Protein AF-A0A2V9PIM5-F1 (afdb_monomer_lite)

Sequence (103 aa):
MKTRLKFFAFSPLLLSAFVYSSLNVAGIHLAVARSKSQSATALATHTFNLREETEVGLEIEARSPGASWAREGAEAAAVLISVDGVYNQDLLLWAGDELFQYR

pLDDT: mean 77.12, std 22.0, range [39.19, 97.88]

Secondary structure (DSSP, 8-state):
------PPPP-----------------------------PPPS-------SS-------EEE--TT--TTSTT-PPPEEEEEETTEEEEEEE-TTTTS-EEE-

Foldseek 3Di:
DDDDDDDDDDDDDDDDDDDDDDDDDDDPPPPPPPPPPPPPDDPDDDDDDDPDDDDDDDKDWDAAEQADPVDPPRHWDKDFDDDPPHTDDIDTRHPHHDGDIDD

Structure (mmCIF, N/CA/C/O backbone):
data_AF-A0A2V9PIM5-F1
#
_entry.id   AF-A0A2V9PIM5-F1
#
loop_
_atom_site.group_PDB
_atom_site.id
_atom_site.type_symbol
_atom_site.label_atom_id
_atom_site.label_alt_id
_atom_site.label_comp_id
_atom_site.label_asym_id
_atom_site.label_entity_id
_atom_site.label_seq_id
_atom_site.pdbx_PDB_ins_code
_atom_site.Cartn_x
_atom_site.Cartn_y
_atom_site.Cartn_z
_atom_site.occupancy
_atom_site.B_iso_or_equiv
_atom_site.auth_seq_id
_atom_site.auth_comp_id
_atom_site.auth_asym_id
_atom_site.auth_atom_id
_atom_site.pdbx_PDB_model_num
ATOM 1 N N . MET A 1 1 ? 49.413 -20.627 5.207 1.00 42.94 1 MET A N 1
ATOM 2 C CA . MET A 1 1 ? 49.378 -19.149 5.144 1.00 42.94 1 MET A CA 1
ATOM 3 C C . MET A 1 1 ? 48.585 -18.636 6.337 1.00 42.94 1 MET A C 1
ATOM 5 O O . MET A 1 1 ? 47.433 -19.013 6.479 1.00 42.94 1 MET A O 1
ATOM 9 N N . LYS A 1 2 ? 49.225 -17.893 7.248 1.00 39.22 2 LYS A N 1
ATOM 10 C CA . LYS A 1 2 ? 48.623 -17.358 8.483 1.00 39.22 2 LYS A CA 1
ATOM 11 C C . LYS A 1 2 ? 48.446 -15.848 8.314 1.00 39.22 2 LYS A C 1
ATOM 13 O O . LYS A 1 2 ? 49.438 -15.126 8.347 1.00 39.22 2 LYS A O 1
ATOM 18 N N . THR A 1 3 ? 47.216 -15.380 8.131 1.00 48.50 3 THR A N 1
ATOM 19 C CA . THR A 1 3 ? 46.900 -13.951 7.979 1.00 48.50 3 THR A CA 1
ATOM 20 C C . THR A 1 3 ? 46.453 -13.409 9.335 1.00 48.50 3 THR A C 1
ATOM 22 O O . THR A 1 3 ? 45.454 -13.865 9.886 1.00 48.50 3 THR A O 1
ATOM 25 N N . ARG A 1 4 ? 47.234 -12.498 9.931 1.00 50.69 4 ARG A N 1
ATOM 26 C CA . ARG A 1 4 ? 46.932 -11.908 11.244 1.00 50.69 4 ARG A CA 1
ATOM 27 C C . ARG A 1 4 ? 45.965 -10.731 11.101 1.00 50.69 4 ARG A C 1
ATOM 29 O O . ARG A 1 4 ? 46.285 -9.742 10.448 1.00 50.69 4 ARG A O 1
ATOM 36 N N . LEU A 1 5 ? 44.817 -10.860 11.758 1.00 44.56 5 LEU A N 1
ATOM 37 C CA . LEU A 1 5 ? 43.781 -9.846 11.935 1.00 44.56 5 LEU A CA 1
ATOM 38 C C . LEU A 1 5 ? 44.283 -8.771 12.920 1.00 44.56 5 LEU A C 1
ATOM 40 O O . LEU A 1 5 ? 44.698 -9.104 14.031 1.00 44.56 5 LEU A O 1
ATOM 44 N N . LYS A 1 6 ? 44.295 -7.496 12.515 1.00 53.84 6 LYS A N 1
ATOM 45 C CA . LYS A 1 6 ? 44.676 -6.368 13.382 1.00 53.84 6 LYS A CA 1
ATOM 46 C C . LYS A 1 6 ? 43.417 -5.747 13.990 1.00 53.84 6 LYS A C 1
ATOM 48 O O . LYS A 1 6 ? 42.635 -5.125 13.280 1.00 53.84 6 LYS A O 1
ATOM 53 N N . PHE A 1 7 ? 43.248 -5.926 15.297 1.00 44.97 7 PHE A N 1
ATOM 54 C CA . PHE A 1 7 ? 42.276 -5.207 16.118 1.00 44.97 7 PHE A CA 1
ATOM 55 C C . PHE A 1 7 ? 42.766 -3.771 16.337 1.00 44.97 7 PHE A C 1
ATOM 57 O O . PHE A 1 7 ? 43.868 -3.572 16.848 1.00 44.97 7 PHE A O 1
ATOM 64 N N . PHE A 1 8 ? 41.963 -2.778 15.954 1.00 48.81 8 PHE A N 1
ATOM 65 C CA . PHE A 1 8 ? 42.171 -1.390 16.361 1.00 48.81 8 PHE A CA 1
ATOM 66 C C . PHE A 1 8 ? 41.471 -1.157 17.701 1.00 48.81 8 PHE A C 1
ATOM 68 O O . PHE A 1 8 ? 40.276 -1.409 17.847 1.00 48.81 8 PHE A O 1
ATOM 75 N N . ALA A 1 9 ? 42.260 -0.733 18.684 1.00 46.09 9 ALA A N 1
ATOM 76 C CA . ALA A 1 9 ? 41.836 -0.474 20.048 1.00 46.09 9 ALA A CA 1
ATOM 77 C C . ALA A 1 9 ? 41.035 0.835 20.149 1.00 46.09 9 ALA A C 1
ATOM 79 O O . ALA A 1 9 ? 41.436 1.869 19.617 1.00 46.09 9 ALA A O 1
ATOM 80 N N . PHE A 1 10 ? 39.919 0.758 20.872 1.00 42.09 10 PHE A N 1
ATOM 81 C CA . PHE A 1 10 ? 39.153 1.882 21.405 1.00 42.09 10 PHE A CA 1
ATOM 82 C C . PHE A 1 10 ? 39.989 2.629 22.459 1.00 42.09 10 PHE A C 1
ATOM 84 O O . PHE A 1 10 ? 40.427 2.014 23.429 1.00 42.09 10 PHE A O 1
ATOM 91 N N . SER A 1 11 ? 40.145 3.946 22.313 1.00 39.19 11 SER A N 1
ATOM 92 C CA . SER A 1 11 ? 40.597 4.837 23.392 1.00 39.19 11 SER A CA 1
ATOM 93 C C . SER A 1 11 ? 39.438 5.732 23.838 1.00 39.19 11 SER A C 1
ATOM 95 O O . SER A 1 11 ? 39.019 6.588 23.060 1.00 39.19 11 SER A O 1
ATOM 97 N N . PRO A 1 12 ? 38.928 5.580 25.074 1.00 49.66 12 PRO A N 1
ATOM 98 C CA . PRO A 1 12 ? 38.071 6.563 25.726 1.00 49.66 12 PRO A CA 1
ATOM 99 C C . PRO A 1 12 ? 38.842 7.248 26.866 1.00 49.66 12 PRO A C 1
ATOM 101 O O . PRO A 1 12 ? 39.344 6.552 27.734 1.00 49.66 12 PRO A O 1
ATOM 104 N N . LEU A 1 13 ? 38.961 8.579 26.850 1.00 44.12 13 LEU A N 1
ATOM 105 C CA . LEU A 1 13 ? 39.404 9.511 27.920 1.00 44.12 13 LEU A CA 1
ATOM 106 C C . LEU A 1 13 ? 39.626 10.853 27.175 1.00 44.12 13 LEU A C 1
ATOM 108 O O . LEU A 1 13 ? 40.245 10.844 26.121 1.00 44.12 13 LEU A O 1
ATOM 112 N N . LEU A 1 14 ? 39.150 12.040 27.549 1.00 47.59 14 LEU A N 1
ATOM 113 C CA . LEU A 1 14 ? 38.809 12.624 28.840 1.00 47.59 14 LEU A CA 1
ATOM 114 C C . LEU A 1 14 ? 37.901 13.847 28.631 1.00 47.59 14 LEU A C 1
ATOM 116 O O . LEU A 1 14 ? 38.004 14.561 27.637 1.00 47.59 14 LEU A O 1
ATOM 120 N N . LEU A 1 15 ? 37.072 14.095 29.641 1.00 47.12 15 LEU A N 1
ATOM 121 C CA . LEU A 1 15 ? 36.370 15.341 29.931 1.00 47.12 15 LEU A CA 1
ATOM 122 C C . LEU A 1 15 ? 37.348 16.530 30.050 1.00 47.12 15 LEU A C 1
ATOM 124 O O . LEU A 1 15 ? 38.293 16.452 30.832 1.00 47.12 15 LEU A O 1
ATOM 128 N N . SER A 1 16 ? 37.036 17.666 29.424 1.00 49.06 16 SER A N 1
ATOM 129 C CA . SER A 1 16 ? 37.250 18.988 30.033 1.00 49.06 16 SER A CA 1
ATOM 130 C C . SER A 1 16 ? 36.396 20.054 29.341 1.00 49.06 16 SER A C 1
ATOM 132 O O . SER A 1 16 ? 36.548 20.368 28.164 1.00 49.06 16 SER A O 1
ATOM 134 N N . ALA A 1 17 ? 35.464 20.619 30.103 1.00 51.12 17 ALA A N 1
ATOM 135 C CA . ALA A 1 17 ? 34.912 21.934 29.828 1.00 51.12 17 ALA A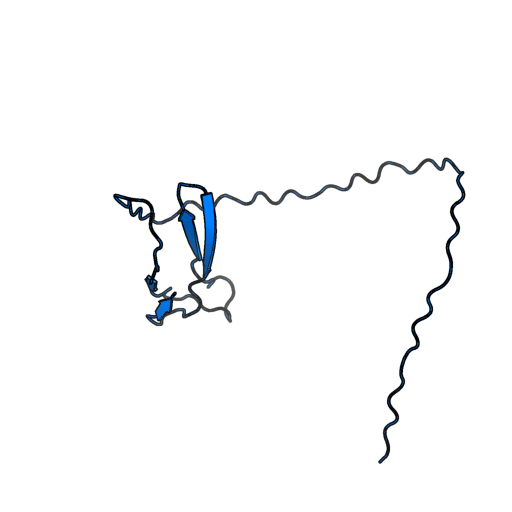 CA 1
ATOM 136 C C . ALA A 1 17 ? 35.962 22.982 30.226 1.00 51.12 17 ALA A C 1
ATOM 138 O O . ALA A 1 17 ? 36.573 22.815 31.274 1.00 51.12 17 ALA A O 1
ATOM 139 N N . PHE A 1 18 ? 36.146 24.049 29.447 1.00 41.50 18 PHE A N 1
ATOM 140 C CA . PHE A 1 18 ? 36.130 25.425 29.958 1.00 41.50 18 PHE A CA 1
ATOM 141 C C . PHE A 1 18 ? 36.125 26.447 28.805 1.00 41.50 18 PHE A C 1
ATOM 143 O O 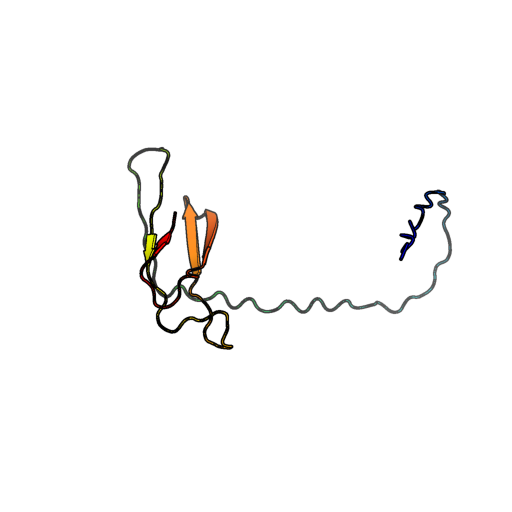. PHE A 1 18 ? 36.926 26.419 27.879 1.00 41.50 18 PHE A O 1
ATOM 150 N N . VAL A 1 19 ? 35.122 27.306 28.935 1.00 48.56 19 VAL A N 1
ATOM 151 C CA . VAL A 1 19 ? 34.757 28.603 28.357 1.00 48.56 19 VAL A CA 1
ATOM 152 C C . VAL A 1 19 ? 35.892 29.508 27.826 1.00 48.56 19 VAL A C 1
ATOM 154 O O . VAL A 1 19 ? 36.991 29.537 28.365 1.00 48.56 19 VAL A O 1
ATOM 157 N N . TYR A 1 20 ? 35.479 30.367 26.880 1.00 45.09 20 TYR A N 1
ATOM 158 C CA . TYR A 1 20 ? 36.047 31.638 26.390 1.00 45.09 20 TYR A CA 1
ATOM 159 C C . TYR A 1 20 ? 36.911 31.583 25.129 1.00 45.09 20 TYR A C 1
ATOM 161 O O . TYR A 1 20 ? 38.114 31.360 25.178 1.00 45.09 20 TYR A O 1
ATOM 169 N N . SER A 1 21 ? 36.305 31.977 24.006 1.00 42.75 21 SER A N 1
ATOM 170 C CA . SER A 1 21 ? 36.724 33.183 23.274 1.00 42.75 21 SER A CA 1
ATOM 171 C C . SER A 1 21 ? 35.706 33.519 22.187 1.00 42.75 21 SER A C 1
ATOM 173 O O . SER A 1 21 ? 35.409 32.715 21.308 1.00 42.75 21 SER A O 1
ATOM 175 N N . SER A 1 22 ? 35.154 34.724 22.274 1.00 50.28 22 SER A N 1
ATOM 176 C CA . SER A 1 22 ? 34.309 35.361 21.272 1.00 50.28 22 SER A CA 1
ATOM 177 C C . SER A 1 22 ? 35.128 35.614 20.004 1.00 50.28 22 SER A C 1
ATOM 179 O O . SER A 1 22 ? 35.868 36.590 19.908 1.00 50.28 22 SER A O 1
ATOM 181 N N . LEU A 1 23 ? 34.992 34.724 19.024 1.00 49.00 23 LEU A N 1
ATOM 182 C CA . LEU A 1 23 ? 35.473 34.923 17.662 1.00 49.00 23 LEU A CA 1
ATOM 183 C C . LEU A 1 23 ? 34.261 35.141 16.758 1.00 49.00 23 LEU A C 1
ATOM 185 O O . LEU A 1 23 ? 33.386 34.285 16.652 1.00 49.00 23 LEU A O 1
ATOM 189 N N . ASN A 1 24 ? 34.218 36.323 16.143 1.00 51.62 24 ASN A N 1
ATOM 190 C CA . ASN A 1 24 ? 33.331 36.681 15.042 1.00 51.62 24 ASN A CA 1
ATOM 191 C C . ASN A 1 24 ? 33.381 35.593 13.957 1.00 51.62 24 ASN A C 1
ATOM 193 O O . ASN A 1 24 ? 34.302 35.566 13.144 1.00 51.62 24 ASN A O 1
ATOM 197 N N . VAL A 1 25 ? 32.388 34.706 13.936 1.00 52.47 25 VAL A N 1
ATOM 198 C CA . VAL A 1 25 ? 32.138 33.807 12.811 1.00 52.47 25 VAL A CA 1
ATOM 199 C C . VAL A 1 25 ? 30.996 34.434 12.037 1.00 52.47 25 VAL A C 1
ATOM 201 O O . VAL A 1 25 ? 29.855 34.456 12.498 1.00 52.47 25 VAL A O 1
ATOM 204 N N . ALA A 1 26 ? 31.336 35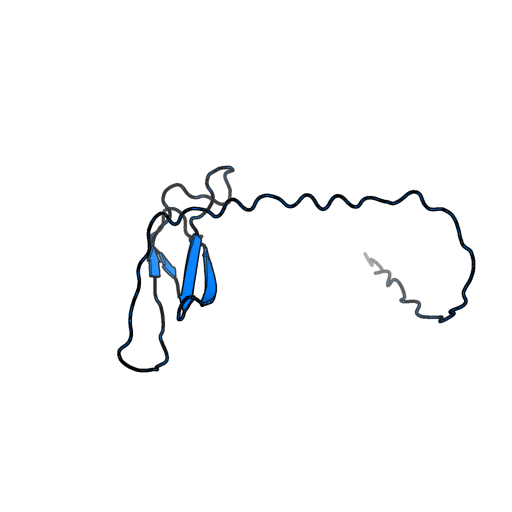.004 10.880 1.00 48.72 26 ALA A N 1
ATOM 205 C CA . ALA A 1 26 ? 30.373 35.370 9.856 1.00 48.72 26 ALA A CA 1
ATOM 206 C C . ALA A 1 26 ? 29.361 34.226 9.721 1.00 48.72 26 ALA A C 1
ATOM 208 O O . ALA A 1 26 ? 29.756 33.074 9.529 1.00 48.72 26 ALA A O 1
ATOM 209 N N . GLY A 1 27 ? 28.082 34.543 9.931 1.00 46.12 27 GLY A N 1
ATOM 210 C CA . GLY A 1 27 ? 27.016 33.562 10.062 1.00 46.12 27 GLY A CA 1
ATOM 211 C C . GLY A 1 27 ? 27.076 32.530 8.943 1.00 46.12 27 GLY A C 1
ATOM 212 O O . GLY A 1 27 ? 26.892 32.854 7.771 1.00 46.12 27 GLY A O 1
ATOM 213 N N . ILE A 1 28 ? 27.330 31.275 9.311 1.00 56.56 28 ILE A N 1
ATOM 214 C CA . ILE A 1 28 ? 27.110 30.143 8.420 1.00 56.56 28 ILE A CA 1
ATOM 215 C C . ILE A 1 28 ? 25.592 30.047 8.281 1.00 56.56 28 ILE A C 1
ATOM 217 O O . ILE A 1 28 ? 24.908 29.448 9.109 1.00 56.56 28 ILE A O 1
ATOM 221 N N . HIS A 1 29 ? 25.049 30.704 7.259 1.00 50.56 29 HIS A N 1
ATOM 222 C CA . HIS A 1 29 ? 23.683 30.476 6.824 1.00 50.56 29 HIS A CA 1
ATOM 223 C C . HIS A 1 29 ? 23.631 29.058 6.260 1.00 50.56 29 HIS A C 1
ATOM 225 O O . HIS A 1 29 ? 23.899 28.826 5.083 1.00 50.56 29 HIS A O 1
ATOM 231 N N . LEU A 1 30 ? 23.325 28.091 7.124 1.00 54.66 30 LEU A N 1
ATOM 232 C CA . LEU A 1 30 ? 22.976 26.746 6.703 1.00 54.66 30 LEU A CA 1
ATOM 233 C C . LEU A 1 30 ? 21.629 26.847 5.981 1.00 54.66 30 LEU A C 1
ATOM 235 O O . LEU A 1 30 ? 20.563 26.794 6.593 1.00 54.66 30 LEU A O 1
ATOM 239 N N . ALA A 1 31 ? 21.679 27.073 4.670 1.00 61.81 31 ALA A N 1
ATOM 240 C CA . ALA A 1 31 ? 20.520 26.969 3.808 1.00 61.81 31 ALA A CA 1
ATOM 241 C C . ALA A 1 31 ? 20.128 25.490 3.749 1.00 61.81 31 ALA A C 1
ATOM 243 O O . ALA A 1 31 ? 20.607 24.731 2.910 1.00 61.81 31 ALA A O 1
ATOM 244 N N . VAL A 1 32 ? 19.274 25.063 4.680 1.00 60.59 32 VAL A N 1
ATOM 245 C CA . VAL A 1 32 ? 18.527 23.817 4.531 1.00 60.59 32 VAL A CA 1
ATOM 246 C C . VAL A 1 32 ? 17.661 24.013 3.296 1.00 60.59 32 VAL A C 1
ATOM 248 O O . VAL A 1 32 ? 16.647 24.712 3.337 1.00 60.59 32 VAL A O 1
ATOM 251 N N . ALA A 1 33 ? 18.100 23.447 2.173 1.00 58.00 33 ALA A N 1
ATOM 252 C CA . ALA A 1 33 ? 17.283 23.327 0.983 1.00 58.00 33 ALA A CA 1
ATOM 253 C C . ALA A 1 33 ? 16.074 22.474 1.370 1.00 58.00 33 ALA A C 1
ATOM 255 O O . ALA A 1 33 ? 16.131 21.245 1.401 1.00 58.00 33 ALA A O 1
ATOM 256 N N . ARG A 1 34 ? 14.978 23.140 1.738 1.00 52.31 34 ARG A N 1
ATOM 257 C CA . ARG A 1 34 ? 13.678 22.507 1.889 1.00 52.31 34 ARG A CA 1
ATOM 258 C C . ARG A 1 34 ? 13.281 22.078 0.487 1.00 52.31 34 ARG A C 1
ATOM 260 O O . ARG A 1 34 ? 12.715 22.869 -0.263 1.00 52.31 34 ARG A O 1
ATOM 267 N N . SER A 1 35 ? 13.654 20.853 0.114 1.00 51.72 35 SER A N 1
ATOM 268 C CA . SER A 1 35 ? 13.082 20.204 -1.055 1.00 51.72 35 SER A CA 1
ATOM 269 C C . SER A 1 35 ? 11.573 20.341 -0.902 1.00 51.72 35 SER A C 1
ATOM 271 O O . SER A 1 35 ? 11.010 19.942 0.125 1.00 51.72 35 SER A O 1
ATOM 273 N N . LYS A 1 36 ? 10.928 21.019 -1.855 1.00 48.41 36 LYS A N 1
ATOM 274 C CA . LYS A 1 36 ? 9.477 20.972 -1.973 1.00 48.41 36 LYS A CA 1
ATOM 275 C C . LYS A 1 36 ? 9.170 19.502 -2.218 1.00 48.41 36 LYS A C 1
ATOM 277 O O . LYS A 1 36 ? 9.264 19.047 -3.351 1.00 48.41 36 LYS A O 1
ATOM 282 N N . SER A 1 37 ? 8.842 18.767 -1.158 1.00 53.44 37 SER A N 1
ATOM 283 C CA . SER A 1 37 ? 8.086 17.534 -1.296 1.00 53.44 37 SER A CA 1
ATOM 284 C C . SER A 1 37 ? 6.782 17.965 -1.947 1.00 53.44 37 SER A C 1
ATOM 286 O O . SER A 1 37 ? 5.901 18.544 -1.307 1.00 53.44 37 SER A O 1
ATOM 288 N N . GLN A 1 38 ? 6.745 17.874 -3.272 1.00 56.28 38 GLN A N 1
ATOM 289 C CA . GLN A 1 38 ? 5.529 18.043 -4.028 1.00 56.28 38 GLN A CA 1
ATOM 290 C C . GLN A 1 38 ? 4.640 16.915 -3.538 1.00 56.28 38 GLN A C 1
ATOM 292 O O . GLN A 1 38 ? 4.939 15.755 -3.805 1.00 56.28 38 GLN A O 1
ATOM 297 N N . SER A 1 39 ? 3.624 17.255 -2.739 1.00 60.47 39 SER A N 1
ATOM 298 C CA . SER A 1 39 ? 2.623 16.289 -2.301 1.00 60.47 39 SER A CA 1
ATOM 299 C C . SER A 1 39 ? 2.108 15.605 -3.556 1.00 60.47 39 SER A C 1
ATOM 301 O O . SER A 1 39 ? 1.443 16.245 -4.372 1.00 60.47 39 SER A O 1
ATOM 303 N N . ALA A 1 40 ? 2.496 14.348 -3.753 1.00 72.94 40 ALA A N 1
ATOM 304 C CA . ALA A 1 40 ? 2.022 13.573 -4.876 1.00 72.94 40 ALA A CA 1
ATOM 305 C C . ALA A 1 40 ? 0.501 13.489 -4.738 1.00 72.94 40 ALA A C 1
ATOM 307 O O . ALA A 1 40 ? -0.016 13.082 -3.696 1.00 72.94 40 ALA A O 1
ATOM 308 N N . THR A 1 41 ? -0.224 13.961 -5.750 1.00 85.19 41 THR A N 1
ATOM 309 C CA . THR A 1 41 ? -1.677 13.814 -5.781 1.00 85.19 41 THR A CA 1
ATOM 310 C C . THR A 1 41 ? -1.982 12.327 -5.869 1.00 85.19 41 THR A C 1
ATOM 312 O O . THR A 1 41 ? -1.514 11.661 -6.794 1.00 85.19 41 THR A O 1
ATOM 315 N N . ALA A 1 42 ? -2.753 11.806 -4.915 1.00 90.81 42 ALA A N 1
ATOM 316 C CA . ALA A 1 42 ? -3.187 10.419 -4.954 1.00 90.81 42 ALA A CA 1
ATOM 317 C C . ALA A 1 42 ? -3.958 10.158 -6.257 1.00 90.81 42 ALA A C 1
ATOM 319 O O . ALA A 1 42 ? -4.906 10.876 -6.580 1.00 90.81 42 ALA A O 1
ATOM 320 N N . LEU A 1 43 ? -3.537 9.140 -7.011 1.00 91.69 43 LEU A N 1
ATOM 321 C CA . LEU A 1 43 ? -4.199 8.750 -8.261 1.00 91.69 43 LEU A CA 1
ATOM 322 C C . LEU A 1 43 ? -5.552 8.078 -7.999 1.00 91.69 43 LEU A C 1
ATOM 324 O O . LEU A 1 43 ? -6.461 8.170 -8.820 1.00 91.69 43 LEU A O 1
ATOM 328 N N . ALA A 1 44 ? -5.675 7.406 -6.854 1.00 92.50 44 ALA A N 1
ATOM 329 C CA . ALA A 1 44 ? -6.893 6.774 -6.378 1.00 92.50 44 ALA A CA 1
ATOM 330 C C . ALA A 1 44 ? -6.892 6.730 -4.846 1.00 92.50 44 ALA A C 1
ATOM 332 O O . ALA A 1 44 ? -5.836 6.608 -4.224 1.00 92.50 44 ALA A O 1
ATOM 333 N N . THR A 1 45 ? -8.088 6.784 -4.260 1.00 95.12 45 THR A N 1
ATOM 334 C CA . THR A 1 45 ? -8.304 6.647 -2.817 1.00 95.12 45 THR A CA 1
ATOM 335 C C . THR A 1 45 ? -9.469 5.699 -2.575 1.00 95.12 45 THR A C 1
ATOM 337 O O . THR A 1 45 ? -10.533 5.853 -3.177 1.00 95.12 45 THR A O 1
ATOM 340 N N . HIS A 1 46 ? -9.282 4.755 -1.656 1.00 95.50 46 HIS A N 1
ATOM 341 C CA . HIS A 1 46 ? -10.337 3.881 -1.156 1.00 95.50 46 HIS A CA 1
ATOM 342 C C . HIS A 1 46 ? -10.451 4.030 0.358 1.00 95.50 46 HIS A C 1
ATOM 344 O O . HIS A 1 46 ? -9.445 4.084 1.061 1.00 95.50 46 HIS A O 1
ATOM 350 N N . THR A 1 47 ? -11.686 4.109 0.853 1.00 95.81 47 THR A N 1
ATOM 351 C CA . THR A 1 47 ? -11.980 4.288 2.276 1.00 95.81 47 THR A CA 1
ATOM 352 C C . THR A 1 47 ? -12.910 3.182 2.740 1.00 95.81 47 THR A C 1
ATOM 354 O O . THR A 1 47 ? -13.962 2.953 2.142 1.00 95.81 47 THR A O 1
ATOM 357 N N . PHE A 1 48 ? -12.530 2.527 3.832 1.00 94.12 48 PHE A N 1
ATOM 358 C CA . PHE A 1 48 ? -13.328 1.515 4.509 1.00 94.12 48 PHE A CA 1
ATOM 359 C C . PHE A 1 48 ? -13.752 2.079 5.864 1.00 94.12 48 PHE A C 1
ATOM 361 O O . PHE A 1 48 ? -12.911 2.563 6.612 1.00 94.12 48 PHE A O 1
ATOM 368 N N . ASN A 1 49 ? -15.051 2.038 6.167 1.00 95.81 49 ASN A N 1
ATOM 369 C CA . ASN A 1 49 ? -15.584 2.489 7.452 1.00 95.81 49 ASN A CA 1
ATOM 370 C C . ASN A 1 49 ? -16.103 1.277 8.225 1.00 95.81 49 ASN A C 1
ATOM 372 O O . ASN A 1 49 ? -16.948 0.533 7.717 1.00 95.81 49 ASN A O 1
ATOM 376 N N . LEU A 1 50 ? -15.607 1.090 9.444 1.00 95.12 50 LEU A N 1
ATOM 377 C CA . LEU A 1 50 ? -16.060 0.036 10.347 1.00 95.12 50 LEU A CA 1
ATOM 378 C C . LEU A 1 50 ? -17.230 0.548 11.192 1.00 95.12 50 LEU A C 1
ATOM 380 O O . LEU A 1 50 ? -17.355 1.744 11.447 1.00 95.12 50 LEU A O 1
ATOM 384 N N . ARG A 1 51 ? -18.123 -0.358 11.598 1.00 96.38 51 ARG A N 1
ATOM 385 C CA . ARG A 1 51 ? -19.291 -0.005 12.426 1.00 96.38 51 ARG A CA 1
ATOM 386 C C . ARG A 1 51 ? -18.958 0.100 13.912 1.00 96.38 51 ARG A C 1
ATOM 388 O O . ARG A 1 51 ? -19.710 0.722 14.652 1.00 96.38 51 ARG A O 1
ATOM 395 N N . GLU A 1 52 ? -17.870 -0.532 14.325 1.00 96.19 52 GLU A N 1
ATOM 396 C CA . GLU A 1 52 ? -17.410 -0.634 15.703 1.00 96.19 52 GLU A CA 1
ATOM 397 C C . GLU A 1 52 ? -15.879 -0.666 15.729 1.00 96.19 52 GLU A C 1
ATOM 399 O O . GLU A 1 52 ? -15.243 -1.007 14.727 1.00 96.19 52 GLU A O 1
ATOM 404 N N . GLU A 1 53 ? -15.298 -0.287 16.866 1.00 94.88 53 GLU A N 1
ATOM 405 C CA . GLU A 1 53 ? -13.855 -0.354 17.093 1.00 94.88 53 GLU A CA 1
ATOM 406 C C . GLU A 1 53 ? -13.408 -1.818 17.154 1.00 94.88 53 GLU A C 1
ATOM 408 O O . GLU A 1 53 ? -13.915 -2.603 17.956 1.00 94.88 53 GLU A O 1
ATOM 413 N N . THR A 1 54 ? -12.469 -2.199 16.289 1.00 95.69 54 THR A N 1
ATOM 414 C CA . THR A 1 54 ? -11.977 -3.576 16.188 1.00 95.69 54 THR A CA 1
ATOM 415 C C . THR A 1 54 ? -10.598 -3.623 15.527 1.00 95.69 54 THR A C 1
ATOM 417 O O . THR A 1 54 ? -10.155 -2.649 14.915 1.00 95.69 54 THR A O 1
ATOM 420 N N . GLU A 1 55 ? -9.915 -4.760 15.646 1.00 93.88 55 GLU A N 1
ATOM 421 C CA . GLU A 1 55 ? -8.675 -5.039 14.920 1.00 93.88 55 GLU A CA 1
ATOM 422 C C . GLU A 1 55 ? -8.983 -5.443 13.471 1.00 93.88 55 GLU A C 1
ATOM 424 O O . GLU A 1 55 ? -9.951 -6.159 13.200 1.00 93.88 55 GLU A O 1
ATOM 429 N N . VAL A 1 56 ? -8.146 -4.998 12.530 1.00 92.25 56 VAL A N 1
ATOM 430 C CA . VAL A 1 56 ? -8.296 -5.310 11.105 1.00 92.25 56 VAL A CA 1
ATOM 431 C C . VAL A 1 56 ? -6.989 -5.778 10.484 1.00 92.25 56 VAL A C 1
ATOM 433 O O . VAL A 1 56 ? -5.933 -5.189 10.700 1.00 92.25 56 VAL A O 1
ATOM 436 N N . GLY A 1 57 ? -7.085 -6.822 9.661 1.00 94.06 57 GLY A N 1
ATOM 437 C CA . GLY A 1 57 ? -6.043 -7.203 8.713 1.00 94.06 57 GLY A CA 1
ATOM 438 C C . GLY A 1 57 ? -6.363 -6.634 7.334 1.00 94.06 57 GLY A C 1
ATOM 439 O O . GLY A 1 57 ? -7.505 -6.728 6.878 1.00 94.06 57 GLY A O 1
ATOM 440 N N . LEU A 1 58 ? -5.363 -6.058 6.670 1.00 93.75 58 LEU A N 1
ATOM 441 C CA . LEU A 1 58 ? -5.480 -5.541 5.310 1.00 93.75 58 LEU A CA 1
ATOM 442 C C . LEU A 1 58 ? -4.631 -6.400 4.373 1.00 93.75 58 LEU A C 1
ATOM 444 O O . LEU A 1 58 ? -3.416 -6.460 4.515 1.00 93.75 58 LEU A O 1
ATOM 448 N N . GLU A 1 59 ? -5.277 -7.043 3.405 1.00 96.44 59 GLU A N 1
ATOM 449 C CA . GLU A 1 59 ? -4.605 -7.712 2.294 1.00 96.44 59 GLU A CA 1
ATOM 450 C C . GLU A 1 59 ? -4.867 -6.924 1.015 1.00 96.44 59 GLU A C 1
ATOM 452 O O . GLU A 1 59 ? -6.013 -6.602 0.693 1.00 96.44 59 GLU A O 1
ATOM 457 N N . ILE A 1 60 ? -3.801 -6.606 0.288 1.00 95.56 60 ILE A N 1
ATOM 458 C CA . ILE A 1 60 ? -3.863 -5.876 -0.974 1.00 95.56 60 ILE A CA 1
ATOM 459 C C . ILE A 1 60 ? -3.322 -6.788 -2.064 1.00 95.56 60 ILE A C 1
ATOM 461 O O . ILE A 1 60 ? -2.145 -7.132 -2.058 1.00 95.56 60 ILE A O 1
ATOM 465 N N . GLU A 1 61 ? -4.161 -7.148 -3.029 1.00 97.31 61 GLU A N 1
ATOM 466 C CA . GLU A 1 61 ? -3.720 -7.812 -4.252 1.00 97.31 61 GLU A CA 1
ATOM 467 C C . GLU A 1 61 ? -3.493 -6.755 -5.338 1.00 97.31 61 GLU A C 1
ATOM 469 O O . GLU A 1 61 ? -4.422 -6.062 -5.757 1.00 97.31 61 GLU A O 1
ATOM 474 N N . ALA A 1 62 ? -2.243 -6.583 -5.767 1.00 96.25 62 ALA A N 1
ATOM 475 C CA . ALA A 1 62 ? -1.885 -5.538 -6.718 1.00 96.25 62 ALA A CA 1
ATOM 476 C C . ALA A 1 62 ? -0.670 -5.908 -7.573 1.00 96.25 62 ALA A C 1
ATOM 478 O O . ALA A 1 62 ? 0.140 -6.761 -7.217 1.00 96.25 62 ALA A O 1
ATOM 479 N N . ARG A 1 63 ? -0.537 -5.211 -8.705 1.00 95.44 63 ARG A N 1
ATOM 480 C CA . ARG A 1 63 ? 0.674 -5.164 -9.532 1.00 95.44 63 ARG A CA 1
ATOM 481 C C . ARG A 1 63 ? 0.945 -3.730 -9.964 1.00 95.44 63 ARG A C 1
ATOM 483 O O . ARG A 1 63 ? 0.007 -2.942 -10.082 1.00 95.44 63 ARG A O 1
ATOM 490 N N . SER A 1 64 ? 2.202 -3.417 -10.248 1.00 94.56 64 SER A N 1
ATOM 491 C CA . SER A 1 64 ? 2.666 -2.129 -10.765 1.00 94.56 64 SER A CA 1
ATOM 492 C C . SER A 1 64 ? 3.295 -2.324 -12.149 1.00 94.56 64 SER A C 1
ATOM 494 O O . SER A 1 64 ? 4.518 -2.457 -12.251 1.00 94.56 64 SER A O 1
ATOM 496 N N . PRO A 1 65 ? 2.485 -2.362 -13.226 1.00 94.50 65 PRO A N 1
ATOM 497 C CA . PRO A 1 65 ? 2.998 -2.712 -14.535 1.00 94.50 65 PRO A CA 1
ATOM 498 C C . PRO A 1 65 ? 4.089 -1.760 -15.028 1.00 94.50 65 PRO A C 1
ATOM 500 O O . PRO A 1 65 ? 3.955 -0.542 -14.920 1.00 94.50 65 PRO A O 1
ATOM 503 N N . GLY A 1 66 ? 5.167 -2.311 -15.577 1.00 94.25 66 GLY A N 1
ATOM 504 C CA . GLY A 1 66 ? 6.322 -1.562 -16.062 1.00 94.25 66 GLY A CA 1
ATOM 505 C C . GLY A 1 66 ? 7.255 -1.019 -14.974 1.00 94.25 66 GLY A C 1
ATOM 506 O O . GLY A 1 66 ? 8.307 -0.478 -15.328 1.00 94.25 66 GLY A O 1
ATOM 507 N N . ALA A 1 67 ? 6.936 -1.183 -13.686 1.00 95.12 67 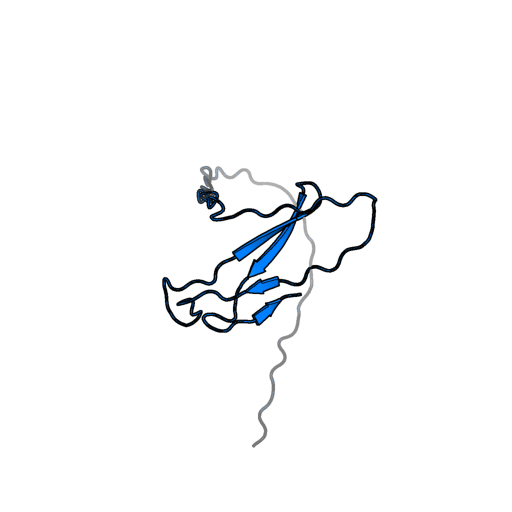ALA A N 1
ATOM 508 C CA . ALA A 1 67 ? 7.857 -0.837 -12.609 1.00 95.12 67 ALA A CA 1
ATOM 509 C C . ALA A 1 67 ? 9.017 -1.841 -12.531 1.00 95.12 67 ALA A C 1
ATOM 511 O O . ALA A 1 67 ? 8.854 -3.046 -12.715 1.00 95.12 67 ALA A O 1
ATOM 512 N N . SER A 1 68 ? 10.214 -1.327 -12.278 1.00 92.25 68 SER A N 1
ATOM 513 C CA . SER A 1 68 ? 11.463 -2.070 -12.221 1.00 92.25 68 SER A CA 1
ATOM 514 C C . SER A 1 68 ? 12.494 -1.297 -11.402 1.00 92.25 68 SER A C 1
ATOM 516 O O . SER A 1 68 ? 13.049 -0.307 -11.870 1.00 92.25 68 SER A O 1
ATOM 518 N N . TRP A 1 69 ? 12.877 -1.837 -10.246 1.00 87.50 69 TRP A N 1
ATOM 519 C CA . TRP A 1 69 ? 13.945 -1.290 -9.395 1.00 87.50 69 TRP A CA 1
ATOM 520 C C . TRP A 1 69 ? 15.313 -1.191 -10.081 1.00 87.50 69 TRP A C 1
ATOM 522 O O . TRP A 1 69 ? 16.165 -0.414 -9.663 1.00 87.50 69 TRP A O 1
ATOM 532 N N . ALA A 1 70 ? 15.536 -1.979 -11.134 1.00 92.19 70 ALA A N 1
ATOM 533 C CA . ALA A 1 70 ? 16.779 -1.971 -11.899 1.00 92.19 70 ALA A CA 1
ATOM 534 C C . ALA A 1 70 ? 16.828 -0.883 -12.989 1.00 92.19 70 ALA A C 1
ATOM 536 O O . ALA A 1 70 ? 17.840 -0.768 -13.679 1.00 92.19 70 ALA A O 1
ATOM 537 N N . ARG A 1 71 ? 15.742 -0.124 -13.198 1.00 93.38 71 ARG A N 1
ATOM 538 C CA . ARG A 1 71 ? 15.612 0.830 -14.304 1.00 93.38 71 ARG A CA 1
ATOM 539 C C . ARG A 1 71 ? 15.169 2.192 -13.779 1.00 93.38 71 ARG A C 1
ATOM 541 O O . ARG A 1 71 ? 14.112 2.315 -13.176 1.00 93.38 71 ARG A O 1
ATOM 548 N N . GLU A 1 72 ? 15.981 3.207 -14.044 1.00 93.69 72 GLU A N 1
ATOM 549 C CA . GLU A 1 72 ? 15.665 4.600 -13.720 1.00 93.69 72 GLU A CA 1
ATOM 550 C C . GLU A 1 72 ? 14.370 5.046 -14.422 1.00 93.69 72 GLU A C 1
ATOM 552 O O . GLU A 1 72 ? 14.149 4.707 -15.589 1.00 93.69 72 GLU A O 1
ATOM 557 N N . GLY A 1 73 ? 13.502 5.773 -13.711 1.00 92.31 73 GLY A N 1
ATOM 558 C CA . GLY A 1 73 ? 12.210 6.233 -14.224 1.00 92.31 73 GLY A CA 1
ATOM 559 C C . GLY A 1 73 ? 11.126 5.152 -14.284 1.00 92.31 73 GLY A C 1
ATOM 560 O O . GLY A 1 73 ? 10.074 5.372 -14.885 1.00 92.31 73 GLY A O 1
ATOM 561 N N . ALA A 1 74 ? 11.388 3.967 -13.726 1.00 93.50 74 ALA A N 1
ATOM 562 C CA . ALA A 1 74 ? 10.437 2.864 -13.614 1.00 93.50 74 ALA A CA 1
ATOM 563 C C . ALA A 1 74 ? 10.179 2.519 -12.140 1.00 93.50 74 ALA A C 1
ATOM 565 O O . ALA A 1 74 ? 10.196 1.355 -11.747 1.00 93.50 74 ALA A O 1
ATOM 566 N N . GLU A 1 75 ? 9.999 3.529 -11.299 1.00 90.25 75 GLU A N 1
ATOM 567 C CA . GLU A 1 75 ? 9.827 3.359 -9.862 1.00 90.25 75 GLU A CA 1
ATOM 568 C C . GLU A 1 75 ? 8.541 2.590 -9.524 1.00 90.25 75 GLU A C 1
ATOM 570 O O . GLU A 1 75 ? 7.560 2.580 -10.272 1.00 90.25 75 GLU A O 1
ATOM 575 N N . ALA A 1 76 ? 8.547 1.930 -8.367 1.00 91.25 76 ALA A N 1
ATOM 576 C CA . ALA A 1 76 ? 7.360 1.276 -7.839 1.00 91.25 76 ALA A CA 1
ATOM 577 C C . ALA A 1 76 ? 6.282 2.303 -7.467 1.00 91.25 76 ALA A C 1
ATOM 579 O O . ALA A 1 76 ? 6.578 3.387 -6.959 1.00 91.25 76 ALA A O 1
ATOM 580 N N . ALA A 1 77 ? 5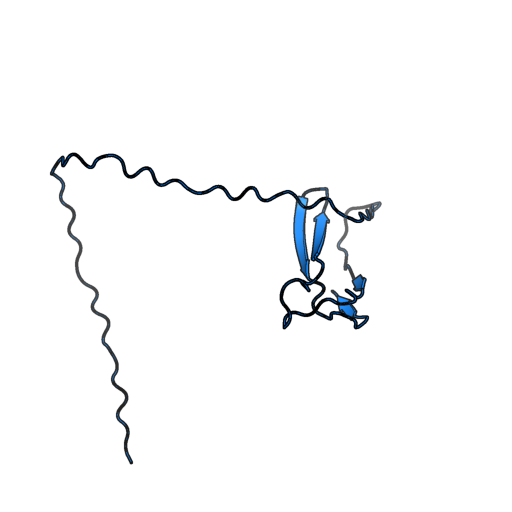.017 1.925 -7.647 1.00 91.50 77 ALA A N 1
ATOM 581 C CA . ALA A 1 77 ? 3.915 2.649 -7.034 1.00 91.50 77 ALA A CA 1
ATOM 582 C C . ALA A 1 77 ? 3.930 2.472 -5.504 1.00 91.50 77 ALA A C 1
ATOM 584 O O . ALA A 1 77 ? 4.314 1.420 -4.984 1.00 91.50 77 ALA A O 1
ATOM 585 N N . ALA A 1 78 ? 3.475 3.502 -4.793 1.00 92.81 78 ALA A N 1
ATOM 586 C CA . ALA A 1 78 ? 3.290 3.489 -3.348 1.00 92.81 78 ALA A CA 1
ATOM 587 C C . ALA A 1 78 ? 1.805 3.649 -3.005 1.00 92.81 78 ALA A C 1
ATOM 589 O O . ALA A 1 78 ? 1.091 4.420 -3.650 1.00 92.81 78 ALA A O 1
ATOM 590 N N . VAL A 1 79 ? 1.355 2.941 -1.973 1.00 94.62 79 VAL A N 1
ATOM 591 C CA . VAL A 1 79 ? 0.027 3.082 -1.375 1.00 94.62 79 VAL A CA 1
ATOM 592 C C . VAL A 1 79 ? 0.202 3.648 0.024 1.00 94.62 79 VAL A C 1
ATOM 594 O O . VAL A 1 79 ? 0.817 3.010 0.874 1.00 94.62 79 VAL A O 1
ATOM 597 N N . LEU A 1 80 ? -0.353 4.832 0.267 1.00 95.81 80 LEU A N 1
ATOM 598 C CA . LEU A 1 80 ? -0.384 5.423 1.599 1.00 95.81 80 LEU A CA 1
ATOM 599 C C . LEU A 1 80 ? -1.565 4.849 2.384 1.00 95.81 80 LEU A C 1
ATOM 601 O O . LEU A 1 80 ? -2.708 4.913 1.929 1.00 95.81 80 LEU A O 1
ATOM 605 N N . ILE A 1 81 ? -1.286 4.313 3.569 1.00 95.62 81 ILE A N 1
ATOM 606 C CA . ILE A 1 81 ? -2.277 3.745 4.480 1.00 95.62 81 ILE A CA 1
ATOM 607 C C . ILE A 1 81 ? -2.424 4.682 5.676 1.00 95.62 81 ILE A C 1
ATOM 609 O O . ILE A 1 81 ? -1.452 5.040 6.348 1.00 95.62 81 ILE A O 1
ATOM 613 N N . SER A 1 82 ? -3.664 5.068 5.953 1.00 96.25 82 SER A N 1
ATOM 614 C CA . SER A 1 82 ? -4.036 5.848 7.127 1.00 96.25 82 SER A CA 1
ATOM 615 C C . SER A 1 82 ? -5.198 5.191 7.863 1.00 96.25 82 SER A C 1
ATOM 617 O O . SER A 1 82 ? -6.039 4.527 7.259 1.00 96.25 82 SER A O 1
ATOM 619 N N . VAL A 1 83 ? -5.229 5.380 9.180 1.00 96.06 83 VAL A N 1
ATOM 620 C CA . VAL A 1 83 ? -6.317 4.949 10.063 1.00 96.06 83 VAL A CA 1
ATOM 621 C C . VAL A 1 83 ? -6.876 6.208 10.707 1.00 96.06 83 VAL A C 1
ATOM 623 O O . VAL A 1 83 ? -6.119 7.002 11.263 1.00 96.06 83 VAL A O 1
ATOM 626 N N . ASP A 1 84 ? -8.175 6.449 10.536 1.00 95.12 84 ASP A N 1
ATOM 627 C CA . ASP A 1 84 ? -8.866 7.650 11.031 1.00 95.12 84 ASP A CA 1
ATOM 628 C C . ASP A 1 84 ? -8.198 8.975 10.612 1.00 95.12 84 ASP A C 1
ATOM 630 O O . ASP A 1 84 ? -8.133 9.950 11.359 1.00 95.12 84 ASP A O 1
ATOM 634 N N . GLY A 1 85 ? -7.662 9.009 9.386 1.00 94.00 85 GLY A N 1
ATOM 635 C CA . GLY A 1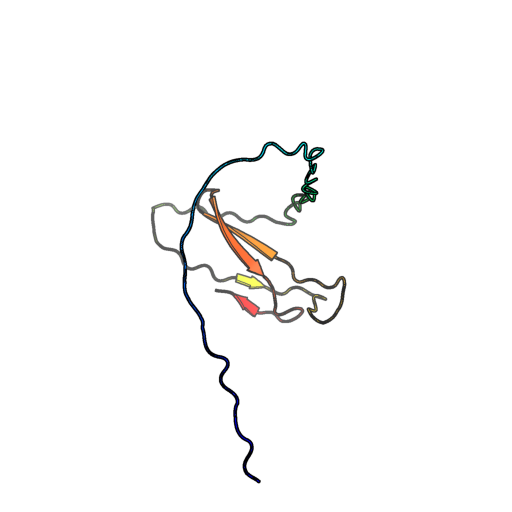 85 ? -6.962 10.170 8.827 1.00 94.00 85 GLY A CA 1
ATOM 636 C C . GLY A 1 85 ? -5.533 10.368 9.345 1.00 94.00 85 GLY A C 1
ATOM 637 O O . GLY A 1 85 ? -4.846 11.287 8.898 1.00 94.00 85 GLY A O 1
ATOM 638 N N . VAL A 1 86 ? -5.055 9.500 10.238 1.00 95.81 86 VAL A N 1
ATOM 639 C CA . VAL A 1 86 ? -3.683 9.506 10.750 1.00 95.81 86 VAL A CA 1
ATOM 640 C C . VAL A 1 86 ? -2.832 8.552 9.918 1.00 95.81 86 VAL A C 1
ATOM 642 O O . VAL A 1 86 ? -3.201 7.396 9.713 1.00 95.81 86 VAL A O 1
ATOM 645 N N . TYR A 1 87 ? -1.689 9.033 9.421 1.00 95.62 87 TYR A N 1
ATOM 646 C CA . TYR A 1 87 ? -0.719 8.200 8.704 1.00 95.62 87 TYR A CA 1
ATOM 647 C C . TYR A 1 87 ? -0.332 6.981 9.545 1.00 95.62 87 TYR A C 1
ATOM 649 O O . TYR A 1 87 ? 0.026 7.120 10.716 1.00 95.62 87 TYR A O 1
ATOM 657 N N . ASN A 1 88 ? -0.374 5.807 8.926 1.00 95.44 88 ASN A N 1
ATOM 658 C CA . ASN A 1 88 ? 0.080 4.566 9.527 1.00 95.44 88 ASN A CA 1
ATOM 659 C C . ASN A 1 88 ? 1.382 4.099 8.861 1.00 95.44 88 ASN A C 1
ATOM 661 O O . ASN A 1 88 ? 2.415 4.031 9.527 1.00 95.44 88 ASN A O 1
ATOM 665 N N . GLN A 1 89 ? 1.346 3.842 7.550 1.00 96.00 89 GLN A N 1
ATOM 666 C CA . GLN A 1 89 ? 2.503 3.388 6.778 1.00 96.00 89 GLN A CA 1
ATOM 667 C C . GLN A 1 89 ? 2.335 3.643 5.275 1.00 96.00 89 GLN A C 1
ATOM 669 O O . GLN A 1 89 ? 1.219 3.826 4.791 1.00 96.00 89 GLN A O 1
ATOM 674 N N . ASP A 1 90 ? 3.438 3.559 4.536 1.00 95.06 90 ASP A N 1
ATOM 675 C CA . ASP A 1 90 ? 3.431 3.408 3.082 1.00 95.06 90 ASP A CA 1
ATOM 676 C C . ASP A 1 90 ? 3.716 1.947 2.706 1.00 95.06 90 ASP A C 1
ATOM 678 O O . ASP A 1 90 ? 4.657 1.331 3.209 1.00 95.06 90 ASP A O 1
ATOM 682 N N . LEU A 1 91 ? 2.931 1.397 1.782 1.00 94.69 91 LEU A N 1
ATOM 683 C CA . LEU A 1 91 ? 3.182 0.107 1.148 1.00 94.69 91 LEU A CA 1
ATOM 684 C C . LEU A 1 91 ? 3.777 0.327 -0.247 1.00 94.69 91 LEU A C 1
ATOM 686 O O . LEU A 1 91 ? 3.146 0.934 -1.111 1.00 94.69 91 LEU A O 1
ATOM 690 N N . LEU A 1 92 ? 4.971 -0.210 -0.490 1.00 94.19 92 LEU A N 1
ATOM 691 C CA . LEU A 1 92 ? 5.622 -0.168 -1.802 1.00 94.19 92 LEU A CA 1
ATOM 692 C C . LEU A 1 92 ? 5.270 -1.410 -2.625 1.00 94.19 92 LEU A C 1
ATOM 694 O O . LEU A 1 92 ? 5.488 -2.536 -2.177 1.00 94.19 92 LEU A O 1
ATOM 698 N N . LEU A 1 93 ? 4.789 -1.211 -3.854 1.00 94.81 93 LEU A N 1
ATOM 699 C CA . LEU A 1 93 ? 4.453 -2.295 -4.781 1.00 94.81 93 LEU A CA 1
ATOM 700 C C . LEU A 1 93 ? 5.707 -2.802 -5.500 1.00 94.81 93 LEU A C 1
ATOM 702 O O . LEU A 1 93 ? 5.981 -2.469 -6.654 1.00 94.81 93 LEU A O 1
ATOM 706 N N . TRP A 1 94 ? 6.510 -3.586 -4.790 1.00 93.12 94 TRP A N 1
ATOM 707 C CA . TRP A 1 94 ? 7.833 -3.997 -5.253 1.00 93.12 94 TRP A CA 1
ATOM 708 C C . TRP A 1 94 ? 7.827 -5.128 -6.290 1.00 93.12 94 TRP A C 1
ATOM 710 O O . TRP A 1 94 ? 8.838 -5.294 -6.969 1.00 93.12 94 TRP A O 1
ATOM 720 N N . ALA A 1 95 ? 6.725 -5.869 -6.447 1.00 95.12 95 ALA A N 1
ATOM 721 C CA . ALA A 1 95 ? 6.643 -7.026 -7.348 1.00 95.12 95 ALA A CA 1
ATOM 722 C C . ALA A 1 95 ? 6.538 -6.667 -8.849 1.00 95.12 95 ALA A C 1
ATOM 724 O O . ALA A 1 95 ? 6.491 -7.553 -9.700 1.00 95.12 95 ALA A O 1
ATOM 725 N N . GLY A 1 96 ? 6.523 -5.376 -9.200 1.00 94.06 96 GLY A N 1
ATOM 726 C CA . GLY A 1 96 ? 6.510 -4.931 -10.597 1.00 94.06 96 GLY A CA 1
ATOM 727 C C . GLY A 1 96 ? 5.282 -5.437 -11.360 1.00 94.06 96 GLY A C 1
ATOM 728 O O . GLY A 1 96 ? 4.151 -5.244 -10.917 1.00 94.06 96 GLY A O 1
ATOM 729 N N . ASP A 1 97 ? 5.501 -6.082 -12.507 1.00 94.19 97 ASP A N 1
ATOM 730 C CA . ASP A 1 97 ? 4.441 -6.611 -13.383 1.00 94.19 97 ASP A CA 1
ATOM 731 C C . ASP A 1 97 ? 3.646 -7.789 -12.783 1.00 94.19 97 ASP A C 1
ATOM 733 O O . ASP A 1 97 ? 2.559 -8.119 -13.278 1.00 94.19 97 ASP A O 1
ATOM 737 N N . GLU A 1 98 ? 4.161 -8.431 -11.733 1.00 94.50 98 GLU A N 1
ATOM 738 C CA . GLU A 1 98 ? 3.537 -9.601 -11.121 1.00 94.50 98 GLU A CA 1
ATOM 739 C C . GLU A 1 98 ? 2.391 -9.201 -10.187 1.00 94.50 98 GLU A C 1
ATOM 741 O O . GLU A 1 98 ? 2.514 -8.287 -9.369 1.00 94.50 98 GLU A O 1
ATOM 746 N N . LEU A 1 99 ? 1.259 -9.905 -10.308 1.00 97.00 99 LEU A N 1
ATOM 747 C CA . LEU A 1 99 ? 0.171 -9.788 -9.341 1.00 97.00 99 LEU A CA 1
ATOM 748 C C . LEU A 1 99 ? 0.613 -10.440 -8.033 1.00 97.00 99 LEU A C 1
ATOM 750 O O . LEU A 1 99 ? 0.946 -11.624 -8.014 1.00 97.00 99 LEU A O 1
ATOM 754 N N . PHE A 1 100 ? 0.623 -9.655 -6.962 1.00 97.62 100 PHE A N 1
ATOM 755 C CA . PHE A 1 100 ? 1.165 -10.058 -5.674 1.00 97.62 100 PHE A CA 1
ATOM 756 C C . PHE A 1 100 ? 0.221 -9.667 -4.535 1.00 97.62 100 PHE A C 1
ATOM 758 O O . PHE A 1 100 ? -0.449 -8.635 -4.603 1.00 97.62 100 PHE A O 1
ATOM 765 N N . GLN A 1 101 ? 0.188 -10.491 -3.487 1.00 97.88 101 GLN A N 1
ATOM 766 C CA . GLN A 1 101 ? -0.585 -10.245 -2.269 1.00 97.88 101 GLN A CA 1
ATOM 767 C C . GLN A 1 101 ? 0.309 -9.633 -1.189 1.00 97.88 101 GLN A C 1
ATOM 769 O O . GLN A 1 101 ? 1.212 -10.284 -0.666 1.00 97.88 101 GLN A O 1
ATOM 774 N N . TYR A 1 102 ? 0.036 -8.382 -0.843 1.00 96.19 102 TYR A N 1
ATOM 775 C CA . TYR A 1 102 ? 0.708 -7.625 0.206 1.00 96.19 102 TYR A CA 1
ATOM 776 C C . TYR A 1 102 ? -0.126 -7.670 1.492 1.00 96.19 102 TYR A C 1
ATOM 778 O O . TYR A 1 102 ? -1.351 -7.561 1.429 1.00 96.19 102 TYR A O 1
ATOM 786 N N . ARG A 1 103 ? 0.531 -7.832 2.642 1.00 92.31 103 ARG A N 1
ATOM 787 C CA . ARG A 1 103 ? -0.072 -7.920 3.980 1.00 92.31 103 ARG A CA 1
ATOM 788 C C . ARG A 1 103 ? 0.819 -7.222 4.997 1.00 92.31 103 ARG A C 1
ATOM 790 O O . ARG A 1 103 ? 2.052 -7.245 4.771 1.00 92.31 103 ARG A O 1
#

Radius of gyration: 25.99 Å; chains: 1; bounding box: 69×56×46 Å